Protein AF-A0A9D4SRY1-F1 (afdb_monomer)

pLDDT: mean 92.31, std 10.03, range [38.0, 98.56]

Structure (mmCIF, N/CA/C/O backbone):
data_AF-A0A9D4SRY1-F1
#
_entry.id   AF-A0A9D4SRY1-F1
#
loop_
_atom_site.group_PDB
_atom_site.id
_atom_site.type_symbol
_atom_site.label_atom_id
_atom_site.label_alt_id
_atom_site.label_comp_id
_atom_site.label_asym_id
_atom_site.label_entity_id
_atom_site.label_seq_id
_atom_site.pdbx_PDB_ins_code
_atom_site.Cartn_x
_atom_site.Cartn_y
_atom_site.Cartn_z
_atom_site.occupancy
_atom_site.B_iso_or_equiv
_atom_site.auth_seq_id
_atom_site.auth_comp_id
_atom_site.auth_asym_id
_atom_site.auth_atom_id
_atom_site.pdbx_PDB_model_num
ATOM 1 N N . MET A 1 1 ? -9.851 16.443 29.384 1.00 42.91 1 MET A N 1
ATOM 2 C CA . MET A 1 1 ? -9.747 15.102 28.778 1.00 42.91 1 MET A CA 1
ATOM 3 C C . MET A 1 1 ? -11.177 14.636 28.579 1.00 42.91 1 MET A C 1
ATOM 5 O O . MET A 1 1 ? -11.915 14.654 29.555 1.00 42.91 1 MET A O 1
ATOM 9 N N . TYR A 1 2 ? -11.606 14.396 27.342 1.00 38.00 2 TYR A N 1
ATOM 10 C CA . TYR A 1 2 ? -12.969 13.944 27.055 1.00 38.00 2 TYR A CA 1
ATOM 11 C C . TYR A 1 2 ? -12.927 12.429 26.876 1.00 38.00 2 TYR A C 1
ATOM 13 O O . TYR A 1 2 ? -12.150 11.941 26.061 1.00 38.00 2 TYR A O 1
ATOM 21 N N . GLU A 1 3 ? -13.719 11.701 27.656 1.00 45.12 3 GLU A N 1
ATOM 22 C CA . GLU A 1 3 ? -13.927 10.266 27.470 1.00 45.12 3 GLU A CA 1
ATOM 23 C C . GLU A 1 3 ? -15.243 10.063 26.722 1.00 45.12 3 GLU A C 1
ATOM 25 O O . GLU A 1 3 ? -16.289 10.572 27.128 1.00 45.12 3 GLU A O 1
ATOM 30 N N . VAL A 1 4 ? -15.180 9.340 25.607 1.00 50.31 4 VAL A N 1
ATOM 31 C CA . VAL A 1 4 ? -16.342 8.951 24.808 1.00 50.31 4 VAL A CA 1
ATOM 32 C C . VAL A 1 4 ? -16.564 7.459 25.027 1.00 50.31 4 VAL A C 1
ATOM 34 O O . VAL A 1 4 ? -15.622 6.673 24.942 1.00 50.31 4 VAL A O 1
ATOM 37 N N . TYR A 1 5 ? -17.805 7.071 25.321 1.00 49.44 5 TYR A N 1
ATOM 38 C CA . TYR A 1 5 ? -18.183 5.691 25.614 1.00 49.44 5 TYR A CA 1
ATOM 39 C C . TYR A 1 5 ? -19.139 5.167 24.540 1.00 49.44 5 TYR A C 1
ATOM 41 O O . TYR A 1 5 ? -20.135 5.817 24.225 1.00 49.44 5 TYR A O 1
ATOM 49 N N . ALA A 1 6 ? -18.866 3.973 24.017 1.00 58.41 6 ALA A N 1
ATOM 50 C CA . ALA A 1 6 ? -19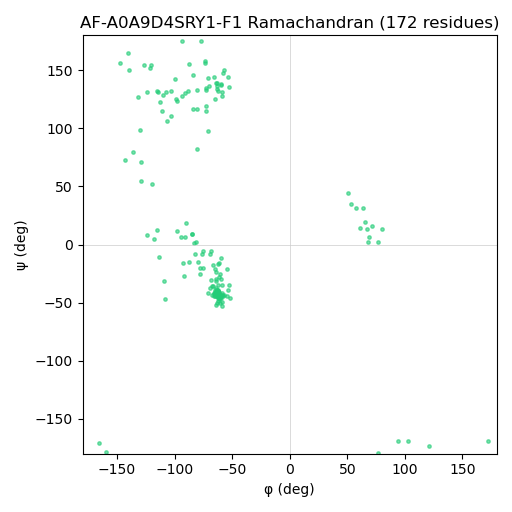.781 3.217 23.169 1.00 58.41 6 ALA A CA 1
ATOM 51 C C . ALA A 1 6 ? -20.189 1.930 23.901 1.00 58.41 6 ALA A C 1
ATOM 53 O O . ALA A 1 6 ? -19.339 1.216 24.432 1.00 58.41 6 ALA A O 1
ATOM 54 N N . THR A 1 7 ? -21.491 1.636 23.957 1.00 66.19 7 THR A N 1
ATOM 55 C CA . THR A 1 7 ? -22.024 0.405 24.581 1.00 66.19 7 THR A CA 1
ATOM 56 C C . THR A 1 7 ? -21.914 -0.814 23.673 1.00 66.19 7 THR A C 1
ATOM 58 O O . THR A 1 7 ? -22.072 -1.942 24.131 1.00 66.19 7 THR A O 1
ATOM 61 N N . ARG A 1 8 ? -21.663 -0.584 22.384 1.00 79.69 8 ARG A N 1
ATOM 62 C CA . ARG A 1 8 ? -21.424 -1.600 21.364 1.00 79.69 8 ARG A CA 1
ATOM 63 C C . ARG A 1 8 ? -20.122 -1.283 20.656 1.00 79.69 8 ARG A C 1
ATOM 65 O O . ARG A 1 8 ? -19.701 -0.129 20.613 1.00 79.69 8 ARG A O 1
ATOM 72 N N . GLU A 1 9 ? -19.504 -2.316 20.118 1.00 87.62 9 GLU A N 1
ATOM 73 C CA . GLU A 1 9 ? -18.295 -2.173 19.327 1.00 87.62 9 GLU A CA 1
ATOM 74 C C . GLU A 1 9 ? -18.554 -1.345 18.062 1.00 87.62 9 GLU A C 1
ATOM 76 O O . GLU A 1 9 ? -19.552 -1.541 17.364 1.00 87.62 9 GLU A O 1
ATOM 81 N N . VAL A 1 10 ? -17.661 -0.397 17.788 1.00 93.81 10 VAL A N 1
ATOM 82 C CA . VAL A 1 10 ? -17.681 0.442 16.590 1.00 93.81 10 VAL A CA 1
ATOM 83 C C . VAL A 1 10 ? -16.616 -0.062 15.625 1.00 93.81 10 VAL A C 1
ATOM 85 O O . VAL A 1 10 ? -15.466 -0.270 16.011 1.00 93.81 10 VAL A O 1
ATOM 88 N N . VAL A 1 11 ? -16.991 -0.221 14.357 1.00 96.25 11 VAL A N 1
ATOM 89 C CA . VAL A 1 11 ? -16.086 -0.636 13.281 1.00 96.25 11 VAL A CA 1
ATOM 90 C C . VAL A 1 11 ? -15.908 0.516 12.298 1.00 96.25 11 VAL A C 1
ATOM 92 O O . VAL A 1 11 ? -16.880 1.002 11.721 1.00 96.25 11 VAL A O 1
ATOM 95 N N . ILE A 1 12 ? -14.663 0.938 12.088 1.00 97.81 12 ILE A N 1
ATOM 96 C CA . ILE A 1 12 ? -14.276 1.861 11.019 1.00 97.81 12 ILE A CA 1
ATOM 97 C C . ILE A 1 12 ? -13.825 1.040 9.809 1.00 97.81 12 ILE A C 1
ATOM 99 O O . ILE A 1 12 ? -12.955 0.182 9.927 1.00 97.81 12 ILE A O 1
ATOM 103 N N . SER A 1 13 ? -14.401 1.325 8.641 1.00 98.00 13 SER A N 1
ATOM 104 C CA . SER A 1 13 ? -14.017 0.723 7.359 1.00 98.00 13 SER A CA 1
ATOM 105 C C . SER A 1 13 ? -14.122 1.779 6.254 1.00 98.00 13 SER A C 1
ATOM 107 O O . SER A 1 13 ? -15.073 1.815 5.476 1.00 98.00 13 SER A O 1
ATOM 109 N N . ALA A 1 14 ? -13.187 2.729 6.257 1.00 97.56 14 ALA A N 1
ATOM 110 C CA . ALA A 1 14 ? -13.137 3.859 5.323 1.00 97.56 14 ALA A CA 1
ATOM 111 C C . ALA A 1 14 ? -11.898 3.810 4.403 1.00 97.56 14 ALA A C 1
ATOM 113 O O . ALA A 1 14 ? -11.581 4.774 3.700 1.00 97.56 14 ALA A O 1
ATOM 114 N N . GLY A 1 15 ? -11.203 2.671 4.388 1.00 96.56 15 GLY A N 1
ATOM 115 C CA . GLY A 1 15 ? -10.039 2.410 3.554 1.00 96.56 15 GLY A CA 1
ATOM 116 C C . GLY A 1 15 ? -8.768 3.088 4.063 1.00 96.56 15 GLY A C 1
ATOM 117 O O . GLY A 1 15 ? -8.756 3.818 5.053 1.00 96.56 15 GLY A O 1
ATOM 118 N N . ALA A 1 16 ? -7.677 2.8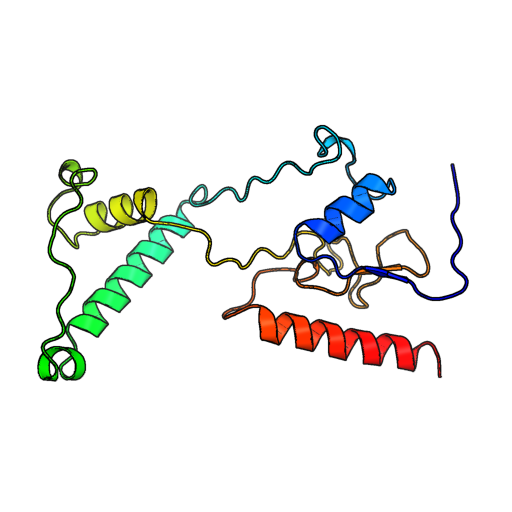84 3.325 1.00 96.75 16 ALA A N 1
ATOM 119 C CA . ALA A 1 16 ? -6.339 3.323 3.716 1.00 96.75 16 ALA A CA 1
ATOM 120 C C . ALA A 1 16 ? -6.164 4.840 3.894 1.00 96.75 16 ALA A C 1
ATOM 122 O O . ALA A 1 16 ? -5.184 5.270 4.486 1.00 96.75 16 ALA A O 1
ATOM 123 N N . ILE A 1 17 ? -7.084 5.665 3.401 1.00 95.50 17 ILE A N 1
ATOM 124 C CA . ILE A 1 17 ? -7.014 7.124 3.564 1.00 95.50 17 ILE A CA 1
ATOM 125 C C . ILE A 1 17 ? -8.085 7.606 4.545 1.00 95.50 17 ILE A C 1
ATOM 127 O O . ILE A 1 17 ? -7.786 8.378 5.454 1.00 95.50 17 ILE A O 1
ATOM 131 N N . GLY A 1 18 ? -9.326 7.135 4.395 1.00 96.44 18 GLY A N 1
ATOM 132 C CA . GLY A 1 18 ? -10.443 7.605 5.209 1.00 96.44 18 GLY A CA 1
ATOM 133 C C . GLY A 1 18 ? -10.354 7.164 6.669 1.00 96.44 18 GLY A C 1
ATOM 134 O O . GLY A 1 18 ? -10.663 7.948 7.561 1.00 96.44 18 GLY A O 1
ATOM 135 N N . SER A 1 19 ? -9.884 5.945 6.940 1.00 97.38 19 SER A N 1
ATOM 136 C CA . SER A 1 19 ? -9.783 5.421 8.308 1.00 97.38 19 SER A CA 1
ATOM 137 C C . SER A 1 19 ? -8.808 6.207 9.189 1.00 97.38 19 SER A C 1
ATOM 139 O O . SER A 1 19 ? -9.245 6.696 10.235 1.00 97.38 19 SER A O 1
ATOM 141 N N . PRO A 1 20 ? -7.539 6.444 8.788 1.00 95.81 20 PRO A N 1
ATOM 142 C CA . PRO A 1 20 ? -6.656 7.310 9.570 1.00 95.81 20 PRO A CA 1
ATOM 143 C C . PRO A 1 20 ? -7.183 8.749 9.658 1.00 95.81 20 PRO A C 1
ATOM 145 O O . PRO A 1 20 ? -7.046 9.378 10.704 1.00 95.81 20 PRO A O 1
ATOM 148 N N . GLN A 1 21 ? -7.836 9.275 8.612 1.00 95.69 21 GLN A N 1
ATOM 149 C CA . GLN A 1 21 ? -8.444 10.609 8.661 1.00 95.69 21 GLN A CA 1
ATOM 150 C C . GLN A 1 21 ? -9.537 10.702 9.734 1.00 95.69 21 GLN A C 1
ATOM 152 O O . GLN A 1 21 ? -9.530 11.645 10.523 1.00 95.69 21 GLN A O 1
ATOM 157 N N . LEU A 1 22 ? -10.454 9.732 9.797 1.00 95.44 22 LEU A N 1
ATOM 158 C CA . LEU A 1 22 ? -11.519 9.699 10.802 1.00 95.44 22 LEU A CA 1
ATOM 159 C C . LEU A 1 22 ? -10.958 9.613 12.222 1.00 95.44 22 LEU A C 1
ATOM 161 O O . LEU A 1 22 ? -11.448 10.313 13.110 1.00 95.44 22 LEU A O 1
ATOM 165 N N . LEU A 1 23 ? -9.912 8.808 12.433 1.00 95.12 23 LEU A N 1
ATOM 166 C CA . LEU A 1 23 ? -9.216 8.740 13.718 1.00 95.12 23 LEU A CA 1
ATOM 167 C C . LEU A 1 23 ? -8.614 10.102 14.092 1.00 95.12 23 LEU A C 1
ATOM 169 O O . LEU A 1 23 ? -8.906 10.620 15.172 1.00 95.12 23 LEU A O 1
ATOM 173 N N . MET A 1 24 ? -7.866 10.730 13.179 1.00 94.50 24 MET A N 1
ATOM 174 C CA . MET A 1 24 ? -7.231 12.032 13.416 1.00 94.50 24 MET A CA 1
ATOM 175 C C . MET A 1 24 ? -8.252 13.140 13.703 1.00 94.50 24 MET A C 1
ATOM 177 O O . MET A 1 24 ? -8.063 13.921 14.636 1.00 94.50 24 MET A O 1
ATOM 181 N N . LEU A 1 25 ? -9.359 13.185 12.953 1.00 93.31 25 LEU A N 1
ATOM 182 C CA . LEU A 1 25 ? -10.467 14.124 13.181 1.00 93.31 25 LEU A CA 1
ATOM 183 C C . LEU A 1 25 ? -11.170 13.893 14.526 1.00 93.31 25 LEU A C 1
ATOM 185 O O . LEU A 1 25 ? -11.754 14.821 15.081 1.00 93.31 25 LEU A O 1
ATOM 189 N N . SER A 1 26 ? -11.077 12.677 15.063 1.00 91.88 26 SER A N 1
ATOM 190 C CA . SER A 1 26 ? -11.618 12.293 16.370 1.00 91.88 26 SER A CA 1
ATOM 191 C C . SER A 1 26 ? -10.615 12.485 17.517 1.00 91.88 26 SER A C 1
ATOM 193 O O . SER A 1 26 ? -10.893 12.094 18.648 1.00 91.88 26 SER A O 1
ATOM 195 N N . GLY A 1 27 ? -9.446 13.081 17.251 1.00 90.75 27 GLY A N 1
ATOM 196 C CA . GLY A 1 27 ? -8.398 13.315 18.248 1.00 90.75 27 GLY A CA 1
ATOM 197 C C . GLY A 1 27 ? -7.521 12.096 18.552 1.00 90.75 27 GLY A C 1
ATOM 198 O O . GLY A 1 27 ? -6.785 12.114 19.538 1.00 90.75 27 GLY A O 1
ATOM 199 N N . ILE A 1 28 ? -7.581 11.049 17.724 1.00 91.56 28 ILE A N 1
ATOM 200 C CA . ILE A 1 28 ? -6.769 9.834 17.841 1.00 91.56 28 ILE A CA 1
ATOM 201 C C . ILE A 1 28 ? -5.646 9.903 16.797 1.00 91.56 28 ILE A C 1
ATOM 203 O O . ILE A 1 28 ? -5.892 9.811 15.597 1.00 91.56 28 ILE A O 1
ATOM 207 N N . GLY A 1 29 ? -4.401 10.064 17.251 1.00 88.62 29 GLY A N 1
ATOM 208 C CA . GLY A 1 29 ? -3.230 10.207 16.377 1.00 88.62 29 GLY A CA 1
ATOM 209 C C . GLY A 1 29 ? -2.848 11.667 16.062 1.00 88.62 29 GLY A C 1
ATOM 210 O O . GLY A 1 29 ? -3.318 12.601 16.720 1.00 88.62 29 GLY A O 1
ATOM 211 N N . PRO A 1 30 ? -1.938 11.891 15.097 1.00 86.31 30 PRO A N 1
ATOM 212 C CA . PRO A 1 30 ? -1.319 13.193 14.853 1.00 86.31 30 PRO A CA 1
ATOM 213 C C . PRO A 1 30 ? -2.223 14.131 14.033 1.00 86.31 30 PRO A C 1
ATOM 215 O O . PRO A 1 30 ? -2.037 14.327 12.840 1.00 86.31 30 PRO A O 1
ATOM 218 N N . TRP A 1 31 ? -3.170 14.805 14.689 1.00 81.62 31 TRP A N 1
ATOM 219 C CA . TRP A 1 31 ? -4.092 15.756 14.037 1.00 81.62 31 TRP A CA 1
ATOM 220 C C . TRP A 1 31 ? -3.413 16.881 13.228 1.00 81.62 31 TRP A C 1
ATOM 222 O O . TRP A 1 31 ? -4.049 17.481 12.365 1.00 81.62 31 TRP A O 1
ATOM 232 N N . ARG A 1 32 ? -2.135 17.184 13.502 1.00 80.94 32 ARG A N 1
ATOM 233 C CA . ARG A 1 32 ? -1.344 18.198 12.780 1.00 80.94 32 ARG A CA 1
ATOM 234 C C . ARG A 1 32 ? -1.065 17.827 11.324 1.00 80.94 32 ARG A C 1
ATOM 236 O O . ARG A 1 32 ? -0.752 18.717 10.540 1.00 80.94 32 ARG A O 1
ATOM 243 N N . ASP A 1 33 ? -1.216 16.555 10.976 1.00 81.88 33 ASP A N 1
ATOM 244 C CA . ASP A 1 33 ? -1.024 16.054 9.615 1.00 81.88 33 ASP A CA 1
ATOM 245 C C . ASP A 1 33 ? -2.269 16.293 8.732 1.00 81.88 33 ASP A C 1
ATOM 247 O O . ASP A 1 33 ? -2.296 15.937 7.551 1.00 81.88 33 ASP A O 1
ATOM 251 N N . LEU A 1 34 ? -3.303 16.936 9.292 1.00 84.12 34 LEU A N 1
ATOM 252 C CA . LEU A 1 34 ? -4.462 17.432 8.562 1.00 84.12 34 LEU A CA 1
ATOM 253 C C . LEU A 1 34 ? -4.246 18.880 8.101 1.00 84.12 34 LEU A C 1
ATOM 255 O O . LEU A 1 34 ? -3.966 19.777 8.896 1.00 84.12 34 LEU A O 1
ATOM 259 N N . GLN A 1 35 ? -4.502 19.140 6.822 1.00 82.94 35 GLN A N 1
ATOM 260 C CA . GLN A 1 35 ? -4.587 20.474 6.239 1.00 82.94 35 GLN A CA 1
ATOM 261 C C . GLN A 1 35 ? -6.041 20.761 5.855 1.00 82.94 35 GLN A C 1
ATOM 263 O O . GLN A 1 35 ? -6.602 20.104 4.983 1.00 82.94 35 GLN A O 1
ATOM 268 N N . ASN A 1 36 ? -6.678 21.741 6.507 1.00 85.94 36 ASN A N 1
ATOM 269 C CA . ASN A 1 36 ? -8.102 22.055 6.300 1.00 85.94 36 ASN A CA 1
ATOM 270 C C . ASN A 1 36 ? -9.014 20.812 6.407 1.00 85.94 36 ASN A C 1
ATOM 272 O O . ASN A 1 36 ? -9.893 20.606 5.573 1.00 85.94 36 ASN A O 1
ATOM 276 N N . LEU A 1 37 ? -8.783 19.975 7.428 1.00 87.00 37 LEU A N 1
ATOM 277 C CA . LEU A 1 37 ? -9.488 18.703 7.678 1.00 87.00 37 LEU A CA 1
ATOM 278 C C . LEU A 1 37 ? -9.227 17.587 6.648 1.00 87.00 37 LEU A C 1
ATOM 280 O O . LEU A 1 37 ? -9.781 16.496 6.786 1.00 87.00 37 LEU A O 1
ATOM 284 N N . GLN A 1 38 ? -8.378 17.819 5.646 1.00 89.56 38 GLN A N 1
ATOM 285 C CA . GLN A 1 38 ? -7.951 16.810 4.677 1.00 89.56 38 GLN A CA 1
ATOM 286 C C . GLN A 1 38 ? -6.574 16.254 5.051 1.00 89.56 38 GLN A C 1
ATOM 288 O O . GLN A 1 38 ? -5.725 17.016 5.514 1.00 89.56 38 GLN A O 1
ATOM 293 N N . PRO A 1 39 ? -6.318 14.953 4.858 1.00 89.75 39 PRO A N 1
ATOM 294 C CA . PRO A 1 39 ? -4.994 14.397 5.077 1.00 89.75 39 PRO A CA 1
ATOM 295 C C . PRO A 1 39 ? -4.036 14.876 3.985 1.00 89.75 39 PRO A C 1
ATOM 297 O O . PRO A 1 39 ? -4.399 14.961 2.809 1.00 89.75 39 PRO A O 1
ATOM 300 N N . ILE A 1 40 ? -2.787 15.134 4.360 1.00 90.81 40 ILE A N 1
ATOM 301 C CA . ILE A 1 40 ? -1.705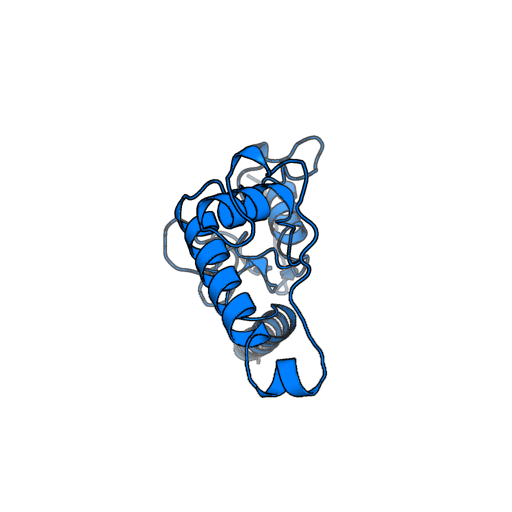 15.258 3.385 1.00 90.81 40 ILE A CA 1
ATOM 302 C C . ILE A 1 40 ? -1.390 13.851 2.863 1.00 90.81 40 ILE A C 1
ATOM 304 O O . ILE A 1 40 ? -1.012 12.969 3.632 1.00 90.81 40 ILE A O 1
ATOM 308 N N . ILE A 1 41 ? -1.553 13.632 1.556 1.00 91.31 41 ILE A N 1
ATOM 309 C CA . ILE A 1 41 ? -1.281 12.339 0.916 1.00 91.31 41 ILE A CA 1
ATOM 310 C C . ILE A 1 41 ? 0.012 12.452 0.118 1.00 91.31 41 ILE A C 1
ATOM 312 O O . ILE A 1 41 ? 0.041 13.041 -0.960 1.00 91.31 41 ILE A O 1
ATOM 316 N N . ASP A 1 42 ? 1.071 11.846 0.645 1.00 93.31 42 ASP A N 1
ATOM 317 C CA . ASP A 1 42 ? 2.358 11.726 -0.031 1.00 93.31 42 ASP A CA 1
ATOM 318 C C . ASP A 1 42 ? 2.829 10.261 0.008 1.00 93.31 42 ASP A C 1
ATOM 320 O O . ASP A 1 42 ? 3.359 9.810 1.025 1.00 93.31 42 ASP A O 1
ATOM 324 N N . PRO A 1 43 ? 2.628 9.494 -1.078 1.00 93.06 43 PRO A N 1
ATOM 325 C CA . PRO A 1 43 ? 3.003 8.084 -1.138 1.00 93.06 43 PRO A CA 1
ATOM 326 C C . PRO A 1 43 ? 4.513 7.858 -1.294 1.00 93.06 43 PRO A C 1
ATOM 328 O O . PRO A 1 43 ? 4.940 6.706 -1.289 1.00 93.06 43 PRO A O 1
ATOM 331 N N . LYS A 1 44 ? 5.322 8.917 -1.466 1.00 95.19 44 LYS A N 1
ATOM 332 C CA . LYS A 1 44 ? 6.785 8.828 -1.612 1.00 95.19 44 LYS A CA 1
ATOM 333 C C . LYS A 1 44 ? 7.248 7.858 -2.714 1.00 95.19 44 LYS A C 1
ATOM 335 O O . LYS A 1 44 ? 8.290 7.217 -2.570 1.00 95.19 44 LYS A O 1
ATOM 340 N N . TYR A 1 45 ? 6.499 7.759 -3.819 1.00 95.50 45 TYR A N 1
ATOM 341 C CA . TYR A 1 45 ? 6.828 6.852 -4.926 1.00 95.50 45 TYR A CA 1
ATOM 342 C C . TYR A 1 45 ? 8.267 7.047 -5.416 1.00 95.50 45 TYR A C 1
ATOM 344 O O . TYR A 1 45 ? 8.701 8.177 -5.636 1.00 95.50 45 TYR A O 1
ATOM 352 N N . LEU A 1 46 ? 8.971 5.933 -5.642 1.00 95.69 46 LEU A N 1
ATOM 353 C CA . LEU A 1 46 ? 10.314 5.884 -6.230 1.00 95.69 46 LEU A CA 1
ATOM 354 C C . LEU A 1 46 ? 11.397 6.624 -5.427 1.00 95.69 46 LEU A C 1
ATOM 356 O O . LEU A 1 46 ? 12.479 6.889 -5.952 1.00 95.69 46 LEU A O 1
ATOM 360 N N . THR A 1 47 ? 11.126 6.979 -4.169 1.00 96.12 47 THR A N 1
ATOM 361 C CA . THR A 1 47 ? 12.117 7.639 -3.307 1.00 96.12 47 THR A CA 1
ATOM 362 C C . THR A 1 47 ? 13.133 6.650 -2.745 1.00 96.12 47 THR A C 1
ATOM 364 O O . THR A 1 47 ? 14.261 7.046 -2.445 1.00 96.12 47 THR A O 1
ATOM 367 N N . HIS A 1 48 ? 12.772 5.367 -2.632 1.00 96.50 48 HIS A N 1
ATOM 368 C CA . HIS A 1 48 ? 13.704 4.325 -2.236 1.00 96.50 48 HIS A CA 1
ATOM 369 C C . HIS A 1 48 ? 14.407 3.756 -3.481 1.00 96.50 48 HIS A C 1
ATOM 371 O O . HIS A 1 48 ? 13.740 3.410 -4.458 1.00 96.50 48 HIS A O 1
ATOM 377 N N . PRO A 1 49 ? 15.746 3.602 -3.480 1.00 94.12 49 PRO A N 1
ATOM 378 C CA . PRO A 1 49 ? 16.484 3.149 -4.663 1.00 94.12 49 PRO A CA 1
ATOM 379 C C . PRO A 1 49 ? 16.067 1.755 -5.144 1.00 94.12 49 PRO A C 1
ATOM 381 O O . PRO A 1 49 ? 16.231 1.434 -6.321 1.00 94.12 49 PRO A O 1
ATOM 384 N N . ASP A 1 50 ? 15.533 0.921 -4.253 1.00 97.00 50 ASP A N 1
ATOM 385 C CA . ASP A 1 50 ? 15.092 -0.424 -4.618 1.00 97.00 50 ASP A CA 1
ATOM 386 C C . ASP A 1 50 ? 13.765 -0.438 -5.387 1.00 97.00 50 ASP A C 1
ATOM 388 O O . ASP A 1 50 ? 13.533 -1.390 -6.129 1.00 97.00 50 ASP A O 1
ATOM 392 N N . ASP A 1 51 ? 12.949 0.622 -5.313 1.00 96.31 51 ASP A N 1
ATOM 393 C CA . ASP A 1 51 ? 11.703 0.728 -6.085 1.00 96.31 51 ASP A CA 1
ATOM 394 C C . ASP A 1 51 ? 12.004 0.715 -7.588 1.00 96.31 51 ASP A C 1
ATOM 396 O O . ASP A 1 51 ? 11.432 -0.061 -8.357 1.00 96.31 51 ASP A O 1
ATOM 400 N N . VAL A 1 52 ? 12.967 1.545 -8.005 1.00 96.94 52 VAL A N 1
ATOM 401 C CA . VAL A 1 52 ? 13.390 1.646 -9.406 1.00 96.94 52 VAL A CA 1
ATOM 402 C C . VAL A 1 52 ? 14.080 0.359 -9.844 1.00 96.94 52 VAL A C 1
ATOM 404 O O . VAL A 1 52 ? 13.775 -0.157 -10.918 1.00 96.94 52 VAL A O 1
ATOM 407 N N . LYS A 1 53 ? 14.960 -0.213 -9.009 1.00 97.31 53 LYS A N 1
ATOM 408 C CA . LYS A 1 53 ? 15.630 -1.487 -9.326 1.00 97.31 53 LYS A CA 1
ATOM 409 C C . LYS A 1 53 ? 14.621 -2.612 -9.541 1.00 97.31 53 LYS A C 1
ATOM 411 O O . LYS A 1 53 ? 14.694 -3.305 -10.552 1.00 97.31 53 LYS A O 1
ATOM 416 N N . ALA A 1 54 ? 13.665 -2.778 -8.627 1.00 96.44 54 ALA A N 1
ATOM 417 C CA . ALA A 1 54 ? 12.643 -3.815 -8.725 1.00 96.44 54 ALA A CA 1
ATOM 418 C C . ALA A 1 54 ? 11.759 -3.623 -9.966 1.00 96.44 54 ALA A C 1
ATOM 420 O O . ALA A 1 54 ? 11.467 -4.591 -10.669 1.00 96.44 54 ALA A O 1
ATOM 421 N N . ALA A 1 55 ? 11.383 -2.381 -10.279 1.00 96.25 55 ALA A N 1
ATOM 422 C CA . ALA A 1 55 ? 10.606 -2.070 -11.473 1.00 96.25 55 ALA A CA 1
ATOM 423 C C . ALA A 1 55 ? 11.378 -2.367 -12.772 1.00 96.25 55 ALA A C 1
ATOM 425 O O . ALA A 1 55 ? 10.810 -2.941 -13.703 1.00 96.25 55 ALA A O 1
ATOM 426 N N . VAL A 1 56 ? 12.676 -2.049 -12.829 1.00 97.38 56 VAL A N 1
ATOM 427 C CA . VAL A 1 56 ? 13.545 -2.379 -13.972 1.00 97.38 56 VAL A CA 1
ATOM 428 C C . VAL A 1 56 ? 13.682 -3.897 -14.141 1.00 97.38 56 VAL A C 1
ATOM 430 O O . VAL A 1 56 ? 13.535 -4.401 -15.256 1.00 97.38 56 VAL A O 1
ATOM 433 N N . GLU A 1 57 ? 13.882 -4.652 -13.057 1.00 97.81 57 GLU A N 1
ATOM 434 C CA . GLU A 1 57 ? 13.903 -6.121 -13.114 1.00 97.81 57 GLU A CA 1
ATOM 435 C C . GLU A 1 57 ? 12.563 -6.699 -13.594 1.00 97.81 57 GLU A C 1
ATOM 437 O O . GLU A 1 57 ? 12.536 -7.579 -14.460 1.00 97.81 57 GLU A O 1
ATOM 442 N N . GLY A 1 58 ? 11.441 -6.160 -13.109 1.00 96.31 58 GLY A N 1
ATOM 443 C CA . GLY A 1 58 ? 10.103 -6.512 -13.589 1.00 96.31 58 GLY A CA 1
ATOM 444 C C . GLY A 1 58 ? 9.931 -6.245 -15.087 1.00 96.31 58 GLY A C 1
ATOM 445 O O . GLY A 1 58 ? 9.443 -7.108 -15.821 1.00 96.31 58 GLY A O 1
ATOM 446 N N . ALA A 1 59 ? 10.411 -5.098 -15.574 1.00 95.44 59 ALA A N 1
ATOM 447 C CA . ALA A 1 59 ? 10.385 -4.758 -16.993 1.00 95.44 59 ALA A CA 1
ATOM 448 C C . ALA A 1 59 ? 11.222 -5.734 -17.839 1.00 95.44 59 ALA A C 1
ATOM 450 O O . ALA A 1 59 ? 10.771 -6.156 -18.904 1.00 95.44 59 ALA A O 1
ATOM 451 N N . ARG A 1 60 ? 12.389 -6.191 -17.362 1.00 95.69 60 ARG A N 1
ATOM 452 C CA . ARG A 1 60 ? 13.164 -7.242 -18.055 1.00 95.69 60 ARG A CA 1
ATOM 453 C C . ARG A 1 60 ? 12.414 -8.557 -18.155 1.00 95.69 60 ARG A C 1
ATOM 455 O O . ARG A 1 60 ? 12.554 -9.264 -19.151 1.00 95.69 60 ARG A O 1
ATOM 462 N N . ILE A 1 61 ? 11.698 -8.939 -17.100 1.00 96.62 61 ILE A N 1
ATOM 463 C CA . ILE A 1 61 ? 10.892 -10.162 -17.103 1.00 96.62 61 ILE A CA 1
ATOM 464 C C . ILE A 1 61 ? 9.773 -10.020 -18.137 1.00 96.62 61 ILE A C 1
ATOM 466 O O . ILE A 1 61 ? 9.584 -10.928 -18.943 1.00 96.62 61 ILE A O 1
ATOM 470 N N . ALA A 1 62 ? 9.100 -8.867 -18.183 1.00 94.50 62 ALA A N 1
ATOM 471 C CA . ALA A 1 62 ? 8.073 -8.584 -19.180 1.00 94.50 62 ALA A CA 1
ATOM 472 C C . ALA A 1 62 ? 8.627 -8.628 -20.615 1.00 94.50 62 ALA A C 1
ATOM 474 O O . ALA A 1 62 ? 8.036 -9.275 -21.476 1.00 94.50 62 ALA A O 1
ATOM 475 N N . LEU A 1 63 ? 9.792 -8.024 -20.871 1.00 94.31 63 LEU A N 1
ATOM 476 C CA . LEU A 1 63 ? 10.450 -8.072 -22.182 1.00 94.31 63 LEU A CA 1
ATOM 477 C C . LEU A 1 63 ? 10.828 -9.506 -22.587 1.00 94.31 63 LEU A C 1
ATOM 479 O O . LEU A 1 63 ? 10.572 -9.908 -23.719 1.00 94.31 63 LEU A O 1
ATOM 483 N N . ARG A 1 64 ? 11.364 -10.309 -21.657 1.00 94.62 64 ARG A N 1
ATOM 484 C CA . ARG A 1 64 ? 11.655 -11.737 -21.892 1.00 94.62 64 ARG A CA 1
ATOM 485 C C . ARG A 1 64 ? 10.392 -12.552 -22.171 1.00 94.62 64 ARG A C 1
ATOM 487 O O . ARG A 1 64 ? 10.413 -13.428 -23.029 1.00 94.62 64 ARG A O 1
ATOM 494 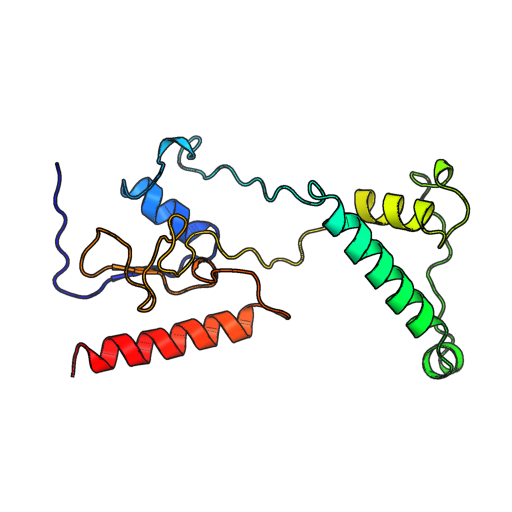N N . LEU A 1 65 ? 9.295 -12.267 -21.467 1.00 95.62 65 LEU A N 1
ATOM 495 C CA . LEU A 1 65 ? 8.002 -12.907 -21.705 1.00 95.62 65 LEU A CA 1
ATOM 496 C C . LEU A 1 65 ? 7.451 -12.549 -23.092 1.00 95.62 65 LEU A C 1
ATOM 498 O O . LEU A 1 65 ? 6.959 -13.430 -23.799 1.00 95.62 65 LEU A O 1
ATOM 502 N N . MET A 1 66 ? 7.572 -11.283 -23.495 1.00 94.56 66 MET A N 1
ATOM 503 C CA . MET A 1 66 ? 7.180 -10.802 -24.823 1.00 94.56 66 MET A CA 1
ATOM 504 C C . MET A 1 66 ? 8.005 -11.432 -25.949 1.00 94.56 66 MET A C 1
ATOM 506 O O . MET A 1 66 ? 7.475 -11.643 -27.033 1.00 94.56 66 MET A O 1
ATOM 510 N N . ASP A 1 67 ? 9.258 -11.804 -25.686 1.00 92.75 67 ASP A N 1
ATOM 511 C CA . ASP A 1 67 ? 10.100 -12.566 -26.616 1.00 92.75 67 ASP A CA 1
ATOM 512 C C . ASP A 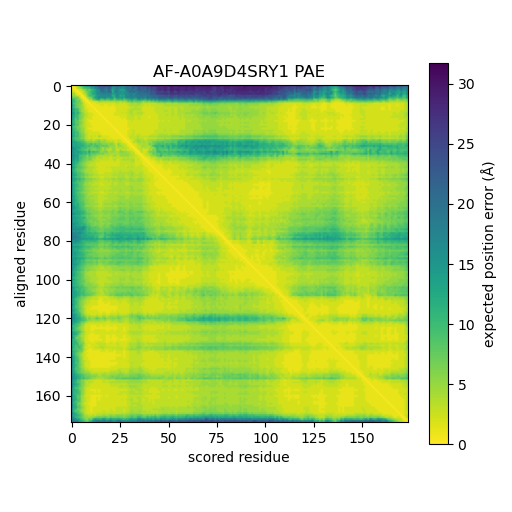1 67 ? 9.973 -14.096 -26.438 1.00 92.75 67 ASP A C 1
ATOM 514 O O . ASP A 1 67 ? 10.810 -14.887 -26.873 1.00 92.75 67 ASP A O 1
ATOM 518 N N . SER A 1 68 ? 8.919 -14.582 -25.788 1.00 96.38 68 SER A N 1
ATOM 519 C CA . SER A 1 68 ? 8.642 -16.020 -25.773 1.00 96.38 68 SER A CA 1
ATOM 520 C C . SER A 1 68 ? 8.105 -16.494 -27.129 1.00 96.38 68 SER A C 1
ATOM 522 O O . SER A 1 68 ? 7.506 -15.734 -27.892 1.00 96.38 68 SER A O 1
ATOM 524 N N . LYS A 1 69 ? 8.263 -17.793 -27.429 1.00 97.19 69 LYS A N 1
ATOM 525 C CA . LYS A 1 69 ? 7.688 -18.392 -28.646 1.00 97.19 69 LYS A CA 1
ATOM 526 C C . LYS A 1 69 ? 6.177 -18.144 -28.735 1.00 97.19 69 LYS A C 1
ATOM 528 O O . LYS A 1 69 ? 5.704 -17.746 -29.788 1.00 97.19 69 LYS A O 1
ATOM 533 N N . ALA A 1 70 ? 5.452 -18.322 -27.628 1.00 97.31 70 ALA A N 1
ATOM 534 C CA . ALA A 1 70 ? 4.003 -18.136 -27.580 1.00 97.31 70 ALA A CA 1
ATOM 535 C C . ALA A 1 70 ? 3.577 -16.714 -27.981 1.00 97.31 70 ALA A C 1
ATOM 537 O O . ALA A 1 70 ? 2.624 -16.553 -28.736 1.00 97.31 70 ALA A O 1
ATOM 538 N N . MET A 1 71 ? 4.309 -15.694 -27.524 1.00 97.62 71 MET A N 1
ATOM 539 C CA . MET A 1 71 ? 4.041 -14.303 -27.896 1.00 97.62 71 MET A CA 1
ATOM 540 C C . MET A 1 71 ? 4.401 -14.024 -29.361 1.00 97.62 71 MET A C 1
ATOM 542 O O . MET A 1 71 ? 3.617 -13.408 -30.083 1.00 97.62 71 MET A O 1
ATOM 546 N N . ARG A 1 72 ? 5.536 -14.541 -29.847 1.00 94.50 72 ARG A N 1
ATOM 547 C CA . ARG A 1 72 ? 5.917 -14.400 -31.262 1.00 94.50 72 ARG A CA 1
ATOM 548 C C . ARG A 1 72 ? 4.951 -15.098 -32.217 1.00 94.50 72 ARG A C 1
ATOM 550 O O . ARG A 1 72 ? 4.667 -14.555 -33.278 1.00 94.50 72 ARG A O 1
ATOM 557 N N . ASP A 1 73 ? 4.431 -16.266 -31.843 1.00 97.62 73 ASP A N 1
ATOM 558 C CA . ASP A 1 73 ? 3.489 -17.037 -32.664 1.00 97.62 73 ASP A CA 1
ATOM 559 C C . ASP A 1 73 ? 2.181 -16.265 -32.925 1.00 97.62 73 ASP A C 1
ATOM 561 O O . ASP A 1 73 ? 1.560 -16.457 -33.968 1.00 97.62 73 ASP A O 1
ATOM 565 N N . ILE A 1 74 ? 1.783 -15.366 -32.014 1.00 97.31 74 ILE A N 1
ATOM 566 C CA . ILE A 1 74 ? 0.621 -14.477 -32.186 1.00 97.31 74 ILE A CA 1
ATOM 567 C C . ILE A 1 74 ? 0.992 -13.097 -32.757 1.00 97.31 74 ILE A C 1
ATOM 569 O O . ILE A 1 74 ? 0.147 -12.207 -32.821 1.00 97.31 74 ILE A O 1
ATOM 573 N N . GLY A 1 75 ? 2.253 -12.896 -33.154 1.00 95.00 75 GLY A N 1
ATOM 574 C CA . GLY A 1 75 ? 2.753 -11.626 -33.685 1.00 95.00 75 GLY A CA 1
ATOM 575 C C . GLY A 1 75 ? 2.882 -10.509 -32.645 1.00 95.00 75 GLY A C 1
ATOM 576 O O . GLY A 1 75 ? 2.995 -9.341 -33.021 1.00 95.00 75 GLY A O 1
ATOM 577 N N . ALA A 1 76 ? 2.861 -10.832 -31.347 1.00 95.25 76 ALA A N 1
ATOM 578 C CA . ALA A 1 76 ? 3.058 -9.843 -30.298 1.00 95.25 76 ALA A CA 1
ATOM 579 C C . ALA A 1 76 ? 4.516 -9.365 -30.288 1.00 95.25 76 ALA A C 1
ATOM 581 O O . ALA A 1 76 ? 5.454 -10.156 -30.390 1.00 95.25 76 ALA A O 1
ATOM 582 N N . LYS A 1 77 ? 4.702 -8.052 -30.144 1.00 89.88 77 LYS A N 1
ATOM 583 C CA . LYS A 1 77 ? 6.014 -7.410 -30.056 1.00 89.88 77 LYS A CA 1
ATOM 584 C C . LYS A 1 77 ? 6.001 -6.298 -29.005 1.00 89.88 77 LYS A C 1
ATOM 586 O O . LYS A 1 77 ? 4.944 -5.698 -28.791 1.00 89.88 77 LYS A O 1
ATOM 591 N N . PRO A 1 78 ? 7.136 -6.013 -28.344 1.00 88.06 78 PRO A N 1
ATOM 592 C CA . PRO A 1 78 ? 7.256 -4.845 -27.481 1.00 88.06 78 PRO A CA 1
ATOM 593 C C . PRO A 1 78 ? 6.950 -3.549 -28.239 1.00 88.06 78 PRO A C 1
ATOM 595 O O . PRO A 1 78 ? 7.202 -3.446 -29.439 1.00 88.06 78 PRO A O 1
ATOM 598 N N . TRP A 1 79 ? 6.426 -2.558 -27.522 1.00 86.19 79 TRP A N 1
ATOM 599 C CA . TRP A 1 79 ? 6.165 -1.224 -28.058 1.00 86.19 79 TRP A CA 1
ATOM 600 C C . TRP A 1 79 ? 7.480 -0.474 -28.305 1.00 86.19 79 TRP A C 1
ATOM 602 O O . TRP A 1 79 ? 8.060 0.089 -27.385 1.00 86.19 79 TRP A O 1
ATOM 612 N N . ASP A 1 80 ? 7.962 -0.481 -29.542 1.00 87.88 80 ASP A N 1
ATOM 613 C CA . ASP A 1 80 ? 9.299 -0.037 -29.960 1.00 87.88 80 ASP A CA 1
ATOM 614 C C . ASP A 1 80 ? 9.426 1.472 -30.228 1.00 87.88 80 ASP A C 1
ATOM 616 O O . ASP A 1 80 ? 10.467 1.930 -30.699 1.00 87.88 80 ASP A O 1
ATOM 620 N N . ILE A 1 81 ? 8.401 2.263 -29.896 1.00 90.62 81 ILE A N 1
ATOM 621 C CA . ILE A 1 81 ? 8.455 3.720 -30.034 1.00 90.62 81 ILE A CA 1
ATOM 622 C C . ILE A 1 81 ? 9.140 4.313 -28.794 1.00 90.62 81 ILE A C 1
ATOM 624 O O . ILE A 1 81 ? 8.598 4.182 -27.689 1.00 90.62 81 ILE A O 1
ATOM 628 N N . PRO A 1 82 ? 10.308 4.968 -28.945 1.00 91.06 82 PRO A N 1
ATOM 629 C CA . PRO A 1 82 ? 11.013 5.560 -27.823 1.00 91.06 82 PRO A CA 1
ATOM 630 C C . PRO A 1 82 ? 10.211 6.712 -27.210 1.00 91.06 82 PRO A C 1
ATOM 632 O O . PRO A 1 82 ? 9.548 7.489 -27.898 1.00 91.06 82 PRO A O 1
ATOM 635 N N . LEU A 1 83 ? 10.303 6.839 -25.891 1.00 93.50 83 LEU A N 1
ATOM 636 C CA . LEU A 1 83 ? 9.803 7.978 -25.148 1.00 93.50 83 LEU A CA 1
ATOM 637 C C . LEU A 1 83 ? 10.838 9.096 -25.268 1.00 93.50 83 LEU A C 1
ATOM 639 O O . LEU A 1 83 ? 11.952 8.956 -24.763 1.00 93.50 83 LEU A O 1
ATOM 643 N N . ALA A 1 84 ? 10.455 10.208 -25.896 1.00 94.56 84 ALA A N 1
ATOM 644 C CA . ALA A 1 84 ? 11.353 11.334 -26.164 1.00 94.56 84 ALA A CA 1
ATOM 645 C C . ALA A 1 84 ? 12.087 11.836 -24.903 1.00 94.56 84 ALA A C 1
ATOM 647 O O . ALA A 1 84 ? 13.262 12.191 -24.956 1.00 94.56 84 ALA A O 1
ATOM 648 N N . SER A 1 85 ? 11.434 11.802 -23.734 1.00 95.62 85 SER A N 1
ATOM 649 C CA . SER A 1 85 ? 12.046 12.218 -22.464 1.00 95.62 85 SER A CA 1
ATOM 650 C C . SER A 1 85 ? 13.144 11.278 -21.949 1.00 95.62 85 SER A C 1
ATOM 652 O O . SER A 1 85 ? 13.824 11.638 -20.993 1.00 95.62 85 SER A O 1
ATOM 654 N N . CYS A 1 86 ? 13.340 10.112 -22.572 1.00 96.94 86 CYS A N 1
ATOM 655 C CA . CYS A 1 86 ? 14.326 9.101 -22.189 1.00 96.94 86 CYS A CA 1
ATOM 656 C C . CYS A 1 86 ? 15.389 8.820 -23.257 1.00 96.94 86 CYS A C 1
ATOM 658 O O . CYS A 1 86 ? 16.235 7.958 -23.040 1.00 96.94 86 CYS A O 1
ATOM 660 N N . GLU A 1 87 ? 15.410 9.543 -24.380 1.00 94.62 87 GLU A N 1
ATOM 661 C CA . GLU A 1 87 ? 16.417 9.339 -25.439 1.00 94.62 87 GLU A CA 1
ATOM 662 C C . GLU A 1 87 ? 17.856 9.526 -24.933 1.00 94.62 87 GLU A C 1
ATOM 664 O O . GLU A 1 87 ? 18.770 8.804 -25.330 1.00 94.62 87 GLU A O 1
ATOM 669 N N . TRP A 1 88 ? 18.055 10.451 -23.989 1.00 95.00 88 TRP A N 1
ATOM 670 C CA . TRP A 1 88 ? 19.348 10.692 -23.344 1.00 95.00 88 TRP A CA 1
ATOM 671 C C . TRP A 1 88 ? 19.835 9.503 -22.503 1.00 95.00 88 TRP A C 1
ATOM 673 O O . TRP A 1 88 ? 21.030 9.396 -22.231 1.00 95.00 88 TRP A O 1
ATOM 683 N N . ALA A 1 89 ? 18.929 8.615 -22.083 1.00 96.56 89 ALA A N 1
ATOM 684 C CA . ALA A 1 89 ? 19.238 7.473 -21.232 1.00 96.56 89 ALA A CA 1
ATOM 685 C C . ALA A 1 89 ? 19.776 6.267 -22.025 1.00 96.56 89 ALA A C 1
ATOM 687 O O . ALA A 1 89 ? 20.082 5.234 -21.428 1.00 96.56 89 ALA A O 1
ATOM 688 N N . GLY A 1 90 ? 19.933 6.391 -23.347 1.00 95.44 90 GLY A N 1
ATOM 689 C CA . GLY A 1 90 ? 20.517 5.373 -24.219 1.00 95.44 90 GLY A CA 1
ATOM 690 C C . GLY A 1 90 ? 19.481 4.578 -25.022 1.00 95.44 90 GLY A C 1
ATOM 691 O O . GLY A 1 90 ? 18.312 4.958 -25.084 1.00 95.44 90 GLY A O 1
ATOM 692 N N . PRO A 1 91 ? 19.904 3.479 -25.679 1.00 94.81 91 PRO A N 1
ATOM 693 C CA . PRO A 1 91 ? 19.019 2.665 -26.508 1.00 94.81 91 PRO A CA 1
ATOM 694 C C . PRO A 1 91 ? 17.816 2.125 -25.730 1.00 94.81 91 PRO A C 1
ATOM 696 O O . PRO A 1 91 ? 17.930 1.799 -24.543 1.00 94.81 91 PRO A O 1
ATOM 699 N N . ILE A 1 92 ? 16.679 1.970 -26.418 1.00 94.31 92 ILE A N 1
ATOM 700 C CA . ILE A 1 92 ? 15.474 1.384 -25.823 1.00 94.31 92 ILE A CA 1
ATOM 701 C C . ILE A 1 92 ? 15.791 0.014 -25.212 1.00 94.31 92 ILE A C 1
ATOM 703 O O . ILE A 1 92 ? 16.606 -0.746 -25.736 1.00 94.31 92 ILE A O 1
ATOM 707 N N . TRP A 1 93 ? 15.144 -0.289 -24.089 1.00 93.31 93 TRP A N 1
ATOM 708 C CA . TRP A 1 93 ? 15.279 -1.559 -23.357 1.00 93.31 93 TRP A CA 1
ATOM 709 C C . TRP A 1 93 ? 16.618 -1.818 -22.663 1.00 93.31 93 TRP A C 1
ATOM 711 O O . TRP A 1 93 ? 16.791 -2.881 -22.068 1.00 93.31 93 TRP A O 1
ATOM 721 N N . THR A 1 94 ? 17.528 -0.847 -22.651 1.00 95.62 94 THR A N 1
ATOM 722 C CA . THR A 1 94 ? 18.663 -0.852 -21.716 1.00 95.62 94 THR A CA 1
ATOM 723 C C . THR A 1 94 ? 18.210 -0.519 -20.293 1.00 95.62 94 THR A C 1
ATOM 725 O O . THR A 1 94 ? 17.180 0.122 -20.094 1.00 95.62 94 THR A O 1
ATOM 728 N N . ASP A 1 95 ? 18.988 -0.919 -19.287 1.00 96.81 95 ASP A N 1
ATOM 729 C CA . ASP A 1 95 ? 18.735 -0.637 -17.865 1.00 96.81 95 ASP A CA 1
ATOM 730 C C . ASP A 1 95 ? 18.495 0.846 -17.590 1.00 96.81 95 ASP A C 1
ATOM 732 O O . ASP A 1 95 ? 17.554 1.209 -16.889 1.00 96.81 95 ASP A O 1
ATOM 736 N N . SER A 1 96 ? 19.343 1.701 -18.162 1.00 97.06 96 SER A N 1
ATOM 737 C CA . SER A 1 96 ? 19.270 3.151 -18.013 1.00 97.06 96 SER A CA 1
ATOM 738 C C . SER A 1 96 ? 18.001 3.715 -18.646 1.00 97.06 96 SER A C 1
ATOM 740 O O . SER A 1 96 ? 17.322 4.540 -18.033 1.00 97.06 96 SER A O 1
ATOM 742 N N . TYR A 1 97 ? 17.626 3.220 -19.827 1.00 97.12 97 TYR A N 1
ATOM 743 C CA . TYR A 1 97 ? 16.377 3.602 -20.475 1.00 97.12 97 TYR A CA 1
ATOM 744 C C . TYR A 1 97 ? 15.151 3.131 -19.678 1.00 97.12 97 TYR A C 1
ATOM 746 O O . TYR A 1 97 ? 14.223 3.906 -19.460 1.00 97.12 97 TYR A O 1
ATOM 754 N N . LEU A 1 98 ? 15.151 1.885 -19.192 1.00 96.56 98 LEU A N 1
ATOM 755 C CA . LEU A 1 98 ? 14.076 1.339 -18.360 1.00 96.56 98 LEU A CA 1
ATOM 756 C C . LEU A 1 98 ? 13.934 2.106 -17.041 1.00 96.56 98 LEU A C 1
ATOM 758 O O . LEU A 1 98 ? 12.813 2.389 -16.629 1.00 96.56 98 LEU A O 1
ATOM 762 N N . ALA A 1 99 ? 15.040 2.495 -16.404 1.00 97.19 99 ALA A N 1
ATOM 763 C CA . ALA A 1 99 ? 15.007 3.318 -15.198 1.00 97.19 99 ALA A CA 1
ATOM 764 C C . ALA A 1 99 ? 14.362 4.687 -15.468 1.00 97.19 99 ALA A C 1
ATOM 766 O O . ALA A 1 99 ? 13.487 5.116 -14.716 1.00 97.19 99 ALA A O 1
ATOM 767 N N . CYS A 1 100 ? 14.721 5.343 -16.577 1.00 97.19 100 CYS A N 1
ATOM 768 C CA . CYS A 1 100 ? 14.061 6.578 -17.007 1.00 97.19 100 CYS A CA 1
ATOM 769 C C . CYS A 1 100 ? 12.560 6.361 -17.258 1.00 97.19 100 CYS A C 1
ATOM 771 O O . CYS A 1 100 ? 11.726 7.137 -16.787 1.00 97.19 100 CYS A O 1
ATOM 773 N N . LEU A 1 101 ? 12.201 5.267 -17.934 1.00 95.62 101 LEU A N 1
ATOM 774 C CA . LEU A 1 101 ? 10.813 4.917 -18.218 1.00 95.62 101 LEU A CA 1
ATOM 775 C C . LEU A 1 101 ? 9.991 4.764 -16.933 1.00 95.62 101 LEU A C 1
ATOM 777 O O . LEU A 1 101 ? 8.886 5.294 -16.851 1.00 95.62 101 LEU A O 1
ATOM 781 N N . VAL A 1 102 ? 10.541 4.094 -15.914 1.00 96.00 102 VAL A N 1
ATOM 782 C CA . VAL A 1 102 ? 9.902 3.937 -14.599 1.00 96.00 102 VAL A CA 1
ATOM 783 C C . VAL A 1 102 ? 9.608 5.301 -13.974 1.00 96.00 102 VAL A C 1
ATOM 785 O O . VAL A 1 102 ? 8.489 5.519 -13.520 1.00 96.00 102 VAL A O 1
ATOM 788 N N . HIS A 1 103 ? 10.546 6.248 -14.016 1.00 95.00 103 HIS A N 1
ATOM 789 C CA . HIS A 1 103 ? 10.321 7.590 -13.467 1.00 95.00 103 HIS A CA 1
ATOM 790 C C . HIS A 1 103 ? 9.219 8.382 -14.183 1.00 95.00 103 HIS A C 1
ATOM 792 O O . HIS A 1 103 ? 8.545 9.187 -13.543 1.00 95.00 103 HIS A O 1
ATOM 798 N N . HIS A 1 104 ? 9.015 8.163 -15.483 1.00 94.38 104 HIS A N 1
ATOM 799 C CA . HIS A 1 104 ? 8.002 8.886 -16.257 1.00 94.38 104 HIS A CA 1
ATOM 800 C C . HIS A 1 104 ? 6.639 8.192 -16.321 1.00 94.38 104 HIS A C 1
ATOM 802 O O . HIS A 1 104 ? 5.628 8.865 -16.509 1.00 94.38 104 HIS A O 1
ATOM 808 N N . MET A 1 105 ? 6.601 6.863 -16.211 1.00 91.31 105 MET A N 1
ATOM 809 C CA . MET A 1 105 ? 5.392 6.069 -16.460 1.00 91.31 105 MET A CA 1
ATOM 810 C C . MET A 1 105 ? 4.829 5.379 -15.217 1.00 91.31 105 MET A C 1
ATOM 812 O O . MET A 1 105 ? 3.709 4.855 -15.269 1.00 91.31 105 MET A O 1
ATOM 816 N N . ALA A 1 106 ? 5.570 5.357 -14.104 1.00 92.38 106 ALA A N 1
ATOM 817 C CA . ALA A 1 106 ? 5.045 4.832 -12.853 1.00 92.38 106 ALA A CA 1
ATOM 818 C C . ALA A 1 106 ? 3.799 5.619 -12.432 1.00 92.38 106 ALA A C 1
ATOM 820 O O . ALA A 1 106 ? 3.775 6.847 -12.398 1.00 92.38 106 ALA A O 1
ATOM 821 N N . HIS A 1 107 ? 2.755 4.877 -12.093 1.00 91.56 107 HIS A N 1
ATOM 822 C CA . HIS A 1 107 ? 1.491 5.398 -11.604 1.00 91.56 107 HIS A CA 1
ATOM 823 C C . HIS A 1 107 ? 0.991 4.491 -10.485 1.00 91.56 107 HIS A C 1
ATOM 825 O O . HIS A 1 107 ? 1.474 3.373 -10.294 1.00 91.56 107 HIS A O 1
ATOM 831 N N . THR A 1 108 ? 0.017 4.981 -9.724 1.00 89.88 108 THR A N 1
ATOM 832 C CA . THR A 1 108 ? -0.595 4.172 -8.675 1.00 89.88 108 THR A CA 1
ATOM 833 C C . THR A 1 108 ? -1.302 2.955 -9.268 1.00 89.88 108 THR A C 1
ATOM 835 O O . THR A 1 108 ? -2.013 3.055 -10.265 1.00 89.88 108 THR A O 1
ATOM 838 N N . THR A 1 109 ? -1.160 1.806 -8.614 1.00 88.94 109 THR A N 1
ATOM 839 C CA . THR A 1 109 ? -1.961 0.609 -8.911 1.00 88.94 109 THR A CA 1
ATOM 840 C C . THR A 1 109 ? -3.301 0.617 -8.172 1.00 88.94 109 THR A C 1
ATOM 842 O O . THR A 1 109 ? -3.999 -0.390 -8.186 1.00 88.94 109 THR A O 1
ATOM 845 N N . TRP A 1 110 ? -3.661 1.737 -7.528 1.00 91.81 110 TRP A N 1
ATOM 846 C CA . TRP A 1 110 ? -4.894 1.915 -6.752 1.00 91.81 110 TRP A CA 1
ATOM 847 C C . TRP A 1 110 ? -4.995 1.006 -5.517 1.00 91.81 110 TRP A C 1
ATOM 849 O O . TRP A 1 110 ? -6.086 0.636 -5.092 1.00 91.81 110 TRP A O 1
ATOM 859 N N . HIS A 1 111 ? -3.848 0.683 -4.910 1.00 95.62 111 HIS A N 1
ATOM 860 C CA . HIS A 1 111 ? -3.737 -0.187 -3.732 1.00 95.62 111 HIS A CA 1
ATOM 861 C C . HIS A 1 111 ? -3.104 0.500 -2.499 1.00 95.62 111 HIS A C 1
ATOM 863 O O . HIS A 1 111 ? -2.143 -0.029 -1.933 1.00 95.62 111 HIS A O 1
ATOM 869 N N . PRO A 1 112 ? -3.587 1.677 -2.050 1.00 95.94 112 PRO A N 1
ATOM 870 C CA . PRO A 1 112 ? -3.124 2.238 -0.785 1.00 95.94 112 PRO A CA 1
ATOM 871 C C . PRO A 1 112 ? -3.528 1.316 0.378 1.00 95.94 112 PRO A C 1
ATOM 873 O O . PRO A 1 112 ? -4.632 0.770 0.402 1.00 95.94 112 PRO A O 1
ATOM 876 N N . CYS A 1 113 ? -2.626 1.139 1.339 1.00 97.31 113 CYS A N 1
ATOM 877 C CA . CYS A 1 113 ? -2.790 0.277 2.512 1.00 97.31 113 CYS A CA 1
ATOM 878 C C . CYS A 1 113 ? -1.805 0.691 3.616 1.00 97.31 113 CYS A C 1
ATOM 880 O O . CYS A 1 113 ? -1.032 1.632 3.438 1.00 97.31 113 CYS A O 1
ATOM 882 N N . CYS A 1 114 ? -1.816 -0.027 4.738 1.00 97.19 114 CYS A N 1
ATOM 883 C CA . CYS A 1 114 ? -0.804 0.070 5.799 1.00 97.19 114 CYS A CA 1
ATOM 884 C C . CYS A 1 114 ? -0.713 1.396 6.566 1.00 97.19 114 CYS A C 1
ATOM 886 O O . CYS A 1 114 ? 0.302 1.680 7.197 1.00 97.19 114 CYS A O 1
ATOM 888 N N . THR A 1 115 ? -1.757 2.218 6.529 1.00 96.62 115 THR A N 1
ATOM 889 C CA . THR A 1 115 ? -1.801 3.521 7.210 1.00 96.62 115 THR A CA 1
ATOM 890 C C . THR A 1 115 ? -2.290 3.453 8.658 1.00 96.62 115 THR A C 1
ATOM 892 O O . THR A 1 115 ? -2.080 4.395 9.418 1.00 96.62 115 THR A O 1
ATOM 895 N N . CYS A 1 116 ? -2.906 2.342 9.065 1.00 97.38 116 CYS A N 1
ATOM 896 C CA . CYS A 1 116 ? -3.270 2.035 10.448 1.00 97.38 116 CYS A CA 1
ATOM 897 C C . CYS A 1 116 ? -2.757 0.636 10.830 1.00 97.38 116 CYS A C 1
ATOM 899 O O . CYS A 1 116 ? -3.558 -0.207 11.229 1.00 97.38 116 CYS A O 1
ATOM 901 N N . PRO A 1 117 ? -1.451 0.353 10.672 1.00 97.81 117 PRO A N 1
ATOM 902 C CA . PRO A 1 117 ? -0.936 -1.010 10.639 1.00 97.81 117 PRO 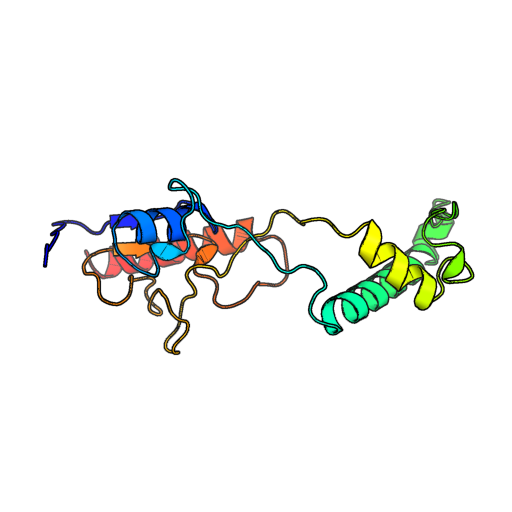A CA 1
ATOM 903 C C . PRO A 1 117 ? -1.237 -1.772 11.933 1.00 97.81 117 PRO A C 1
ATOM 905 O O . PRO A 1 117 ? -1.083 -1.252 13.040 1.00 97.81 117 PRO A O 1
ATOM 908 N N . MET A 1 118 ? -1.643 -3.027 11.773 1.00 98.31 118 MET A N 1
ATOM 909 C CA . MET A 1 118 ? -1.798 -3.996 12.848 1.00 98.31 118 MET A CA 1
ATOM 910 C C . MET A 1 118 ? -0.431 -4.449 13.354 1.00 98.31 118 MET A C 1
ATOM 912 O O . MET A 1 118 ? 0.436 -4.813 12.557 1.00 98.31 118 MET A O 1
ATOM 916 N N . GLY A 1 119 ? -0.239 -4.509 14.669 1.00 96.94 119 GLY A N 1
ATOM 917 C CA . GLY A 1 119 ? 0.984 -5.079 15.222 1.00 96.94 119 GLY A CA 1
ATOM 918 C C . GLY A 1 119 ? 1.148 -4.908 16.724 1.00 96.94 119 GLY A C 1
ATOM 919 O O . GLY A 1 119 ? 0.234 -4.520 17.443 1.00 96.94 119 GLY A O 1
ATOM 920 N N . SER A 1 120 ? 2.356 -5.217 17.183 1.00 94.44 120 SER A N 1
ATOM 921 C CA . SER A 1 120 ? 2.805 -5.037 18.568 1.00 94.44 120 SER A CA 1
ATOM 922 C C . SER A 1 120 ? 4.069 -4.174 18.663 1.00 94.44 120 SER A C 1
ATOM 924 O O . SER A 1 120 ? 4.699 -4.118 19.717 1.00 94.44 120 SER A O 1
ATOM 926 N N . ASP A 1 121 ? 4.490 -3.569 17.548 1.00 93.44 121 ASP A N 1
ATOM 927 C CA . ASP A 1 121 ? 5.647 -2.677 17.474 1.00 93.44 121 ASP A CA 1
ATOM 928 C C . ASP A 1 121 ? 5.225 -1.206 17.650 1.00 93.44 121 ASP A C 1
ATOM 930 O O . ASP A 1 121 ? 4.042 -0.879 17.736 1.00 93.44 121 ASP A O 1
ATOM 934 N N . GLY A 1 122 ? 6.199 -0.295 17.701 1.00 92.38 122 GLY A N 1
ATOM 935 C CA . GLY A 1 122 ? 5.931 1.135 17.880 1.00 92.38 122 GLY A CA 1
ATOM 936 C C . GLY A 1 122 ? 5.238 1.829 16.698 1.00 92.38 122 GLY A C 1
ATOM 937 O O . GLY A 1 122 ? 4.916 3.007 16.819 1.00 92.38 122 GLY A O 1
ATOM 938 N N . ARG A 1 123 ? 5.027 1.148 15.561 1.00 94.44 123 ARG A N 1
ATOM 939 C CA . ARG A 1 123 ? 4.265 1.688 14.422 1.00 94.44 123 ARG A CA 1
ATOM 940 C C . ARG A 1 123 ? 2.792 1.300 14.477 1.00 94.44 123 ARG A C 1
ATOM 942 O O . ARG A 1 123 ? 2.008 1.887 13.735 1.00 94.44 123 ARG A O 1
ATOM 949 N N . ALA A 1 124 ? 2.435 0.306 15.287 1.00 97.31 124 ALA A N 1
ATOM 950 C CA . ALA A 1 124 ? 1.087 -0.229 15.336 1.00 97.31 124 ALA A CA 1
ATOM 951 C C . ALA A 1 124 ? 0.061 0.850 15.716 1.00 97.31 124 ALA A C 1
ATOM 953 O O . ALA A 1 124 ? 0.282 1.659 16.617 1.00 97.31 124 ALA A O 1
ATOM 954 N N . VAL A 1 125 ? -1.077 0.835 15.026 1.00 97.62 125 VAL A N 1
ATOM 955 C CA . VAL A 1 125 ? -2.259 1.658 15.338 1.00 97.62 125 VAL A CA 1
ATOM 956 C C . VAL A 1 125 ? -3.382 0.787 15.892 1.00 97.62 125 VAL A C 1
ATOM 958 O O . VAL A 1 125 ? -4.148 1.236 16.748 1.00 97.62 125 VAL A O 1
ATOM 961 N N . VAL A 1 126 ? -3.453 -0.465 15.437 1.00 98.25 126 VAL A N 1
ATOM 962 C CA . VAL A 1 126 ? -4.351 -1.485 15.977 1.00 98.25 126 VAL A CA 1
ATOM 963 C C . VAL A 1 126 ? -3.562 -2.693 16.480 1.00 98.25 126 VAL A C 1
ATOM 965 O O . VAL A 1 126 ? -2.467 -2.982 15.991 1.00 98.25 126 VAL A O 1
ATOM 968 N N . ASP A 1 127 ? -4.111 -3.400 17.461 1.00 97.44 127 ASP A N 1
ATOM 969 C CA . ASP A 1 127 ? -3.558 -4.666 17.948 1.00 97.44 127 ASP A CA 1
ATOM 970 C C . ASP A 1 127 ? -3.870 -5.839 16.986 1.00 97.44 127 ASP A C 1
ATOM 972 O O . ASP A 1 127 ? -4.597 -5.653 16.006 1.00 97.44 127 ASP A O 1
ATOM 976 N N . PRO A 1 128 ? -3.348 -7.062 17.227 1.00 97.12 128 PRO A N 1
ATOM 977 C CA . PRO A 1 128 ? -3.648 -8.243 16.406 1.00 97.12 128 PRO A CA 1
ATOM 978 C C . PRO A 1 128 ? -5.128 -8.654 16.329 1.00 97.12 128 PRO A C 1
ATOM 980 O O . PRO A 1 128 ? -5.484 -9.495 15.504 1.00 97.12 128 PRO A O 1
ATOM 983 N N . GLU A 1 129 ? -5.987 -8.088 17.177 1.00 96.50 129 GLU A N 1
ATOM 984 C CA . GLU A 1 129 ? -7.440 -8.246 17.125 1.00 96.50 129 GLU A CA 1
ATOM 985 C C . GLU A 1 129 ? -8.114 -7.060 16.413 1.00 96.50 129 GLU A C 1
ATOM 987 O O . GLU A 1 129 ? -9.334 -6.940 16.419 1.00 96.50 129 GLU A O 1
ATOM 992 N N . LEU A 1 130 ? -7.353 -6.190 15.745 1.00 98.12 130 LEU A N 1
ATOM 993 C CA . LEU A 1 130 ? -7.833 -5.012 15.018 1.00 98.12 130 LEU A CA 1
ATOM 994 C C . LEU A 1 130 ? -8.418 -3.909 15.915 1.00 98.12 130 LEU A C 1
ATOM 996 O O . LEU A 1 130 ? -9.052 -2.979 15.406 1.00 98.12 130 LEU A O 1
ATOM 1000 N N . LYS A 1 131 ? -8.202 -3.973 17.235 1.00 96.69 131 LYS A N 1
ATOM 1001 C CA . LYS A 1 131 ? -8.664 -2.957 18.190 1.00 96.69 131 LYS A CA 1
ATOM 1002 C C . LYS A 1 131 ? -7.716 -1.768 18.181 1.00 96.69 131 LYS A C 1
ATOM 1004 O O . LYS A 1 131 ? -6.499 -1.933 18.240 1.00 96.69 131 LYS A O 1
ATOM 1009 N N . VAL A 1 132 ? -8.272 -0.560 18.120 1.00 97.12 132 VAL A N 1
ATOM 1010 C CA . VAL A 1 132 ? -7.495 0.686 18.134 1.00 97.12 132 VAL A CA 1
ATOM 1011 C C . VAL A 1 132 ? -6.785 0.836 19.474 1.00 97.12 132 VAL A C 1
ATOM 1013 O O . VAL A 1 132 ? -7.409 0.817 20.536 1.00 97.12 132 VAL A O 1
ATOM 1016 N N . LEU A 1 133 ? -5.467 1.015 19.430 1.00 95.00 133 LEU A N 1
ATOM 1017 C CA . LEU A 1 133 ? -4.658 1.119 20.637 1.00 95.00 133 LEU A CA 1
ATOM 1018 C C . LEU A 1 133 ? -5.068 2.341 21.470 1.00 95.00 133 LEU A C 1
ATOM 1020 O O . LEU A 1 133 ? -5.204 3.454 20.965 1.00 95.00 133 LEU A O 1
ATOM 1024 N N . GLY A 1 134 ? -5.260 2.129 22.773 1.00 92.00 134 GLY A N 1
ATOM 1025 C CA . GLY A 1 134 ? -5.650 3.185 23.712 1.00 92.00 134 GLY A CA 1
ATOM 1026 C C . GLY A 1 134 ? -7.125 3.601 23.651 1.00 92.00 134 GLY A C 1
ATOM 1027 O O . GLY A 1 134 ? -7.523 4.480 24.413 1.00 92.00 134 GLY A O 1
ATOM 1028 N N . VAL A 1 135 ? -7.950 2.967 22.808 1.00 92.62 135 VAL A N 1
ATOM 1029 C CA . VAL A 1 135 ? -9.383 3.267 22.675 1.00 92.62 135 VAL A CA 1
ATOM 1030 C C . VAL A 1 135 ? -10.200 2.000 22.903 1.00 92.62 135 VAL A C 1
ATOM 1032 O O . VAL A 1 135 ? -9.919 0.944 22.346 1.00 92.62 135 VAL A O 1
ATOM 1035 N N . ARG A 1 136 ? -11.228 2.083 23.750 1.00 90.38 136 ARG A N 1
ATOM 1036 C CA . ARG A 1 136 ? -12.109 0.940 24.030 1.00 90.38 136 ARG A CA 1
ATOM 1037 C C . ARG A 1 136 ? -13.200 0.826 22.967 1.00 90.38 136 ARG A C 1
ATOM 1039 O O . ARG A 1 136 ? -13.708 1.842 22.502 1.00 90.38 136 ARG A O 1
ATOM 1046 N N . SER A 1 137 ? -13.596 -0.408 22.655 1.00 91.06 137 SER A N 1
ATOM 1047 C CA . SER A 1 137 ? -14.745 -0.717 21.788 1.00 91.06 137 SER A CA 1
ATOM 1048 C C . SER A 1 137 ? -14.667 -0.105 20.379 1.00 91.06 137 SER A C 1
ATOM 1050 O O . SER A 1 137 ? -15.700 0.228 19.800 1.00 91.06 137 SER A O 1
ATOM 1052 N N . LEU A 1 138 ? -13.458 0.054 19.829 1.00 94.94 138 LEU A N 1
ATOM 1053 C CA . LEU A 1 138 ? -13.227 0.596 18.490 1.00 94.94 138 LEU A CA 1
ATOM 1054 C C . LEU A 1 138 ? -12.259 -0.297 17.710 1.00 94.94 138 LEU A C 1
ATOM 1056 O O . LEU A 1 138 ? -11.149 -0.553 18.178 1.00 94.94 138 LEU A O 1
ATOM 1060 N N . ARG A 1 139 ? -12.654 -0.712 16.504 1.00 97.69 139 ARG A N 1
ATOM 1061 C CA . ARG A 1 139 ? -11.794 -1.419 15.545 1.00 97.69 139 ARG A CA 1
ATOM 1062 C C . ARG A 1 139 ? -11.657 -0.660 14.236 1.00 97.69 139 ARG A C 1
ATOM 1064 O O . ARG A 1 139 ? -12.567 0.065 13.833 1.00 97.69 139 ARG A O 1
ATOM 1071 N N . VAL A 1 140 ? -10.551 -0.899 13.539 1.00 98.50 140 VAL A N 1
ATOM 1072 C CA . VAL A 1 140 ? -10.408 -0.566 12.114 1.00 98.50 140 VAL A CA 1
ATOM 1073 C C . VAL A 1 140 ? -10.375 -1.872 11.331 1.00 98.50 140 VAL A C 1
ATOM 1075 O O . VAL A 1 140 ? -9.630 -2.781 11.674 1.00 98.50 140 VAL A O 1
ATOM 1078 N N . VAL A 1 141 ? -11.207 -1.994 10.301 1.00 98.56 141 VAL A N 1
ATOM 1079 C CA . VAL A 1 141 ? -11.377 -3.229 9.527 1.00 98.56 141 VAL A CA 1
ATOM 1080 C C . VAL A 1 141 ? -11.413 -2.878 8.042 1.00 98.56 141 VAL A C 1
ATOM 1082 O O . VAL A 1 141 ? -12.472 -2.755 7.429 1.00 98.56 141 VAL A O 1
ATOM 1085 N N . ASP A 1 142 ? -10.232 -2.665 7.466 1.00 98.50 142 ASP A N 1
ATOM 1086 C CA . ASP A 1 142 ? -10.010 -2.466 6.030 1.00 98.50 142 ASP A CA 1
ATOM 1087 C C . ASP A 1 142 ? -8.510 -2.607 5.690 1.00 98.50 142 ASP A C 1
ATOM 1089 O O . ASP A 1 142 ? -7.705 -2.998 6.531 1.00 98.50 142 ASP A O 1
ATOM 1093 N N . ALA A 1 143 ? -8.104 -2.280 4.459 1.00 98.12 143 ALA A N 1
ATOM 1094 C CA . ALA A 1 143 ? -6.713 -2.390 4.011 1.00 98.12 143 ALA A CA 1
ATOM 1095 C C . ALA A 1 143 ? -5.697 -1.513 4.775 1.00 98.12 143 ALA A C 1
ATOM 1097 O O . ALA A 1 143 ? -4.491 -1.758 4.685 1.00 98.12 143 ALA A O 1
ATOM 1098 N N . SER A 1 144 ? -6.138 -0.500 5.527 1.00 98.25 144 SER A N 1
ATOM 1099 C CA . SER A 1 144 ? -5.253 0.322 6.363 1.00 98.25 144 SER A CA 1
ATOM 1100 C C . SER A 1 144 ? -4.520 -0.508 7.418 1.00 98.25 144 SER A C 1
ATOM 1102 O O . SER A 1 144 ? -3.390 -0.164 7.755 1.00 98.25 144 SER A O 1
ATOM 1104 N N . VAL A 1 145 ? -5.114 -1.612 7.888 1.00 98.50 145 VAL A N 1
ATOM 1105 C CA . VAL A 1 145 ? -4.558 -2.420 8.987 1.00 98.50 145 VAL A CA 1
ATOM 1106 C C . VAL A 1 145 ? -3.489 -3.409 8.561 1.00 98.50 145 VAL A C 1
ATOM 1108 O O . VAL A 1 145 ? -2.836 -4.013 9.407 1.00 98.50 145 VAL A O 1
ATOM 1111 N N . MET A 1 146 ? -3.271 -3.583 7.259 1.00 97.88 146 MET A N 1
ATOM 1112 C CA . MET A 1 146 ? -2.186 -4.433 6.779 1.00 97.88 146 MET A CA 1
ATOM 1113 C C . MET A 1 146 ? -0.844 -3.889 7.314 1.00 97.88 146 MET A C 1
ATOM 1115 O O . MET A 1 146 ? -0.576 -2.706 7.157 1.00 97.88 146 MET A O 1
ATOM 1119 N N . PRO A 1 147 ? 0.016 -4.689 7.966 1.00 96.88 147 PRO A N 1
ATOM 1120 C CA . PRO A 1 147 ? 1.301 -4.187 8.471 1.00 96.88 147 PRO A CA 1
ATOM 1121 C C . PRO A 1 147 ? 2.281 -3.838 7.343 1.00 96.88 147 PRO A C 1
ATOM 1123 O O . PRO A 1 147 ? 3.135 -2.959 7.494 1.00 96.88 147 PRO A O 1
ATOM 1126 N N . THR A 1 148 ? 2.158 -4.557 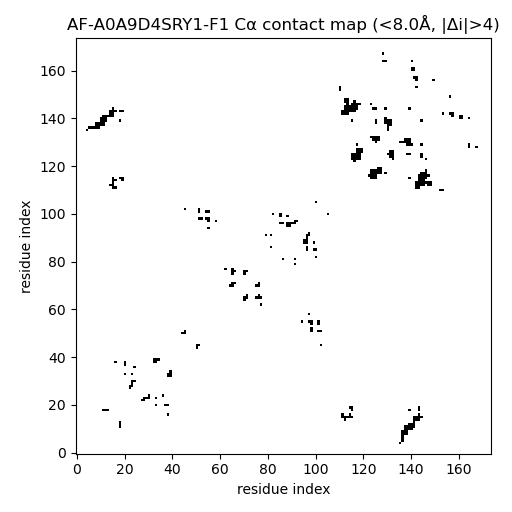6.228 1.00 95.44 148 THR A N 1
ATOM 1127 C CA . THR A 1 148 ? 2.888 -4.395 4.973 1.00 95.44 148 THR A CA 1
ATOM 1128 C C . THR A 1 148 ? 1.970 -4.794 3.817 1.00 95.44 148 THR A C 1
ATOM 1130 O O . THR A 1 148 ? 1.019 -5.559 4.004 1.00 95.44 148 THR A O 1
ATOM 1133 N N . ILE A 1 149 ? 2.246 -4.285 2.614 1.00 94.06 149 ILE A N 1
ATOM 1134 C CA . ILE A 1 149 ? 1.471 -4.651 1.427 1.00 94.06 149 ILE A CA 1
ATOM 1135 C C . ILE A 1 149 ? 1.634 -6.146 1.127 1.00 94.06 149 ILE A C 1
ATOM 1137 O O . ILE A 1 149 ? 2.739 -6.692 1.178 1.00 94.06 149 ILE A O 1
ATOM 1141 N N . VAL A 1 150 ? 0.527 -6.812 0.809 1.00 92.06 150 VAL A N 1
ATOM 1142 C CA . VAL A 1 150 ? 0.532 -8.219 0.393 1.00 92.06 150 VAL A CA 1
ATOM 1143 C C . VAL A 1 150 ? 0.754 -8.342 -1.113 1.00 92.06 150 VAL A C 1
ATOM 1145 O O . VAL A 1 150 ? 0.447 -7.435 -1.884 1.00 92.06 150 VAL A O 1
ATOM 1148 N N . THR A 1 151 ? 1.276 -9.483 -1.558 1.00 91.06 151 THR A N 1
ATOM 1149 C CA . THR A 1 151 ? 1.449 -9.754 -2.989 1.00 91.06 151 THR A CA 1
ATOM 1150 C C . THR A 1 151 ? 0.095 -10.030 -3.649 1.00 91.06 151 THR A C 1
ATOM 1152 O O . THR A 1 151 ? -0.542 -11.039 -3.357 1.00 91.06 151 THR A O 1
ATOM 1155 N N . GLY A 1 152 ? -0.330 -9.152 -4.562 1.00 89.75 152 GLY A N 1
ATOM 1156 C CA . GLY A 1 152 ? -1.565 -9.293 -5.343 1.00 89.75 152 GLY A CA 1
ATOM 1157 C C . GLY A 1 152 ? -2.544 -8.132 -5.151 1.00 89.75 152 GLY A C 1
ATOM 1158 O O . GLY A 1 152 ? -2.232 -7.128 -4.515 1.00 89.75 152 GLY A O 1
ATOM 1159 N N . ASN A 1 153 ? -3.739 -8.257 -5.728 1.00 94.50 153 ASN A N 1
ATOM 1160 C CA . ASN A 1 153 ? -4.790 -7.245 -5.609 1.00 94.50 153 ASN A CA 1
ATOM 1161 C C . ASN A 1 153 ? -5.408 -7.252 -4.205 1.00 94.50 153 ASN A C 1
ATOM 1163 O O . ASN A 1 153 ? -5.812 -8.302 -3.707 1.00 94.50 153 ASN A O 1
ATOM 1167 N N . LEU A 1 154 ? -5.561 -6.070 -3.599 1.00 95.69 154 LEU A N 1
ATOM 1168 C CA . LEU A 1 154 ? -5.943 -5.948 -2.183 1.00 95.69 154 LEU A CA 1
ATOM 1169 C C . LEU A 1 154 ? -7.422 -6.211 -1.881 1.00 95.69 154 LEU A C 1
ATOM 1171 O O . LEU A 1 154 ? -7.781 -6.319 -0.710 1.00 95.69 154 LEU A O 1
ATOM 1175 N N . ASN A 1 155 ? -8.277 -6.354 -2.896 1.00 95.56 155 ASN A N 1
ATOM 1176 C CA . ASN A 1 155 ? -9.705 -6.593 -2.683 1.00 95.56 155 ASN A CA 1
ATOM 1177 C C . ASN A 1 155 ? -9.958 -7.879 -1.874 1.00 95.56 155 ASN A C 1
ATOM 1179 O O . ASN A 1 155 ? -10.598 -7.840 -0.826 1.00 95.56 155 ASN A O 1
ATOM 1183 N N . VAL A 1 156 ? -9.385 -9.006 -2.314 1.00 96.44 156 VAL A N 1
ATOM 1184 C CA . VAL A 1 156 ? -9.552 -10.301 -1.631 1.00 96.44 156 VAL A CA 1
ATOM 1185 C C . VAL A 1 156 ? -8.955 -10.279 -0.215 1.00 96.44 156 VAL A C 1
ATOM 1187 O O . VAL A 1 156 ? -9.681 -10.605 0.722 1.00 96.44 156 VAL A O 1
ATOM 1190 N N . PRO A 1 157 ? -7.701 -9.832 -0.001 1.00 96.50 157 PRO A N 1
ATOM 1191 C CA . PRO A 1 157 ? -7.152 -9.652 1.343 1.00 96.50 157 PRO A CA 1
ATOM 1192 C C . PRO A 1 157 ? -8.019 -8.778 2.260 1.00 96.50 157 PRO A C 1
ATOM 1194 O O . PRO A 1 157 ? -8.181 -9.100 3.432 1.00 96.50 157 PRO A O 1
ATOM 1197 N N . THR A 1 158 ? -8.622 -7.706 1.738 1.00 97.75 158 THR A N 1
ATOM 1198 C CA . THR A 1 158 ? -9.510 -6.831 2.524 1.00 97.75 158 THR A CA 1
ATOM 1199 C C . THR A 1 158 ? -10.780 -7.562 2.956 1.00 97.75 158 THR A C 1
ATO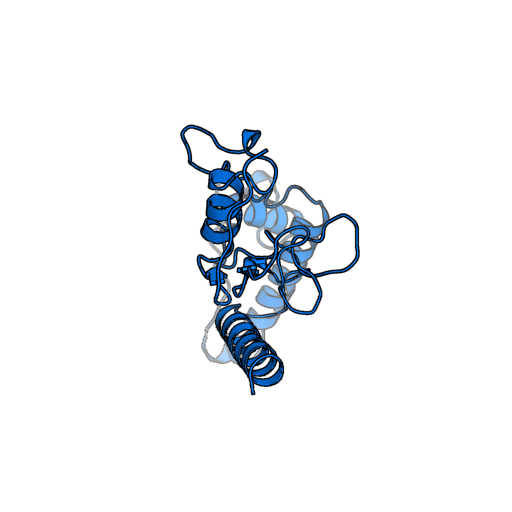M 1201 O O . THR A 1 158 ? -11.174 -7.470 4.116 1.00 97.75 158 THR A O 1
ATOM 1204 N N . MET A 1 159 ? -11.390 -8.347 2.063 1.00 98.19 159 MET A N 1
ATOM 1205 C CA . MET A 1 159 ? -12.542 -9.189 2.406 1.00 98.19 159 MET A CA 1
ATOM 1206 C C . MET A 1 159 ? -12.179 -10.255 3.447 1.00 98.19 159 MET A C 1
ATOM 1208 O O . MET A 1 159 ? -12.952 -10.497 4.367 1.00 98.19 159 MET A O 1
ATOM 1212 N N . MET A 1 160 ? -10.991 -10.859 3.348 1.00 97.88 160 MET A N 1
ATOM 1213 C CA . MET A 1 160 ? -10.512 -11.830 4.339 1.00 97.88 160 MET A CA 1
ATOM 1214 C C . MET A 1 160 ? -10.312 -11.198 5.722 1.00 97.88 160 MET A C 1
ATOM 1216 O O . MET A 1 160 ? -10.661 -11.813 6.727 1.00 97.88 160 MET A O 1
ATOM 1220 N N . ILE A 1 161 ? -9.778 -9.972 5.780 1.00 98.12 161 ILE A N 1
ATOM 1221 C CA . ILE A 1 161 ? -9.665 -9.200 7.028 1.00 98.12 161 ILE A CA 1
ATOM 1222 C C . ILE A 1 161 ? -11.057 -8.951 7.620 1.00 98.12 161 ILE A C 1
ATOM 1224 O O . ILE A 1 161 ? -11.250 -9.165 8.814 1.00 98.12 161 ILE A O 1
ATOM 1228 N N . ALA A 1 162 ? -12.029 -8.554 6.794 1.00 98.31 162 ALA A N 1
ATOM 1229 C CA . ALA A 1 162 ? -13.400 -8.314 7.241 1.00 98.31 162 ALA A CA 1
ATOM 1230 C C . ALA A 1 162 ? -14.070 -9.581 7.795 1.00 98.31 162 ALA A C 1
ATOM 1232 O O . ALA A 1 162 ? -14.652 -9.538 8.878 1.00 98.31 162 ALA A O 1
ATOM 1233 N N . GLU A 1 163 ? -13.929 -10.716 7.107 1.00 98.50 163 GLU A N 1
ATOM 1234 C CA . GLU A 1 163 ? -14.456 -12.005 7.567 1.00 98.50 163 GLU A CA 1
ATOM 1235 C C . GLU A 1 163 ? -13.822 -12.419 8.901 1.00 98.50 163 GLU A C 1
ATOM 1237 O O . GLU A 1 163 ? -14.509 -12.817 9.844 1.00 98.50 163 GLU A O 1
ATOM 1242 N N . LYS A 1 164 ? -12.498 -12.257 9.020 1.00 98.19 164 LYS A N 1
ATOM 1243 C CA . LYS A 1 164 ? -11.787 -12.582 10.255 1.00 98.19 164 LYS A CA 1
ATOM 1244 C C . LYS A 1 164 ? -12.206 -11.678 11.414 1.00 98.19 164 LYS A C 1
ATOM 1246 O O . LYS A 1 164 ? -12.348 -12.160 12.537 1.00 98.19 164 LYS A O 1
ATOM 1251 N N . ALA A 1 165 ? -12.425 -10.393 11.146 1.00 97.69 165 ALA A N 1
ATOM 1252 C CA . ALA A 1 165 ? -12.931 -9.451 12.133 1.00 97.69 165 ALA A CA 1
ATOM 1253 C C . ALA A 1 165 ? -14.332 -9.850 12.610 1.00 97.69 165 ALA A C 1
ATOM 1255 O O . ALA A 1 165 ? -14.568 -9.896 13.813 1.00 97.69 165 ALA A O 1
ATOM 1256 N N . ALA A 1 166 ? -15.241 -10.206 11.696 1.00 96.44 166 ALA A N 1
ATOM 1257 C CA . ALA A 1 166 ? -16.585 -10.659 12.051 1.00 96.44 166 ALA A CA 1
ATOM 1258 C C . ALA A 1 166 ? -16.546 -11.879 12.987 1.00 96.44 166 ALA A C 1
ATOM 1260 O O . ALA A 1 166 ? -17.241 -11.903 14.003 1.00 96.44 166 ALA A O 1
ATOM 1261 N N . GLU A 1 167 ? -15.676 -12.853 12.704 1.00 96.81 167 GLU A N 1
ATOM 1262 C CA . GLU A 1 167 ? -15.455 -14.006 13.580 1.00 96.81 167 GLU A CA 1
ATOM 1263 C C . GLU A 1 167 ? -14.969 -13.594 14.984 1.00 96.81 167 GLU A C 1
ATOM 1265 O O . GLU A 1 167 ? -15.476 -14.107 15.982 1.00 96.81 167 GLU A O 1
ATOM 1270 N N . MET A 1 168 ? -13.998 -12.680 15.081 1.00 95.44 168 MET A N 1
ATOM 1271 C CA . MET A 1 168 ? -13.485 -12.181 16.368 1.00 95.44 168 MET A CA 1
ATOM 1272 C C . MET A 1 168 ? -14.589 -11.498 17.185 1.00 95.44 168 MET A C 1
ATOM 1274 O O . MET A 1 168 ? -14.761 -11.802 18.364 1.00 95.44 168 MET A O 1
ATOM 1278 N N . ILE A 1 169 ? -15.381 -10.637 16.541 1.00 93.69 169 ILE A N 1
ATOM 1279 C CA . ILE A 1 169 ? -16.476 -9.889 17.172 1.00 93.69 169 ILE A CA 1
ATOM 1280 C C . ILE A 1 169 ? -17.550 -10.841 17.716 1.00 93.69 169 ILE A C 1
ATOM 1282 O O . ILE A 1 169 ? -18.008 -10.669 18.847 1.00 93.69 169 ILE A O 1
ATOM 1286 N N . LEU A 1 170 ? -17.933 -11.863 16.941 1.00 91.44 170 LEU A N 1
ATOM 1287 C CA . LEU A 1 170 ? -18.919 -12.868 17.356 1.00 91.44 170 LEU A CA 1
ATOM 1288 C C . LEU A 1 170 ? -18.418 -13.738 18.515 1.00 91.44 170 LEU A C 1
ATOM 1290 O O . LEU A 1 170 ? -19.194 -14.095 19.393 1.00 91.44 170 LEU A O 1
ATOM 1294 N N . ARG A 1 171 ? -17.122 -14.070 18.554 1.00 90.69 171 ARG A N 1
ATOM 1295 C CA . ARG A 1 171 ? -16.532 -14.836 19.667 1.00 90.69 171 ARG A CA 1
ATOM 1296 C C . ARG A 1 171 ? -16.520 -14.052 20.980 1.00 90.69 171 ARG A C 1
ATOM 1298 O O . ARG A 1 171 ? -16.675 -14.651 22.039 1.00 90.69 171 ARG A O 1
ATOM 1305 N N . GLU A 1 172 ? -16.314 -12.739 20.914 1.00 86.38 172 GLU A N 1
ATOM 1306 C CA . GLU A 1 172 ? -16.324 -11.853 22.085 1.00 86.38 172 GLU A CA 1
ATOM 1307 C C . GLU A 1 172 ? -17.747 -11.523 22.573 1.00 86.38 172 GLU A C 1
ATOM 1309 O O . GLU A 1 172 ? -17.920 -11.154 23.734 1.00 86.38 172 GLU A O 1
ATOM 1314 N N . ASN A 1 173 ? -18.761 -11.692 21.715 1.00 78.19 173 ASN A N 1
ATOM 1315 C CA . ASN A 1 173 ? -20.171 -11.410 22.001 1.00 78.19 173 ASN A CA 1
ATOM 1316 C C . ASN A 1 173 ? -21.071 -12.613 21.626 1.00 78.19 173 ASN A C 1
ATOM 1318 O O . ASN A 1 173 ? -21.789 -12.528 20.625 1.00 78.19 173 ASN A O 1
ATOM 1322 N N . PRO A 1 174 ? -21.005 -13.727 22.383 1.00 58.94 174 PRO A N 1
ATOM 1323 C CA . PRO A 1 174 ? -21.756 -14.952 22.096 1.00 58.94 174 PRO A CA 1
ATOM 1324 C C . PRO A 1 174 ? -23.280 -14.811 22.230 1.00 58.94 174 PRO A C 1
ATOM 1326 O O . PRO A 1 174 ? -23.748 -13.972 23.036 1.00 58.94 174 PRO A O 1
#

Solvent-accessible surface area (backbone atoms only — not comparable to full-atom values): 10396 Å² total; per-residue (Å²): 136,88,85,86,86,66,99,55,79,43,78,43,66,51,38,35,62,45,38,53,44,54,35,22,76,70,70,47,70,72,48,81,57,41,57,95,87,37,70,72,85,76,87,63,80,72,72,49,76,61,51,49,52,53,51,36,54,50,49,53,52,51,53,54,54,41,68,30,68,74,30,46,76,74,69,47,70,77,86,81,74,78,58,80,96,29,57,89,44,46,62,83,85,36,70,53,17,37,43,45,46,48,75,75,65,66,72,84,88,84,71,73,49,40,60,36,14,36,39,89,58,97,76,39,42,12,32,91,83,30,37,32,68,99,48,82,54,36,32,54,54,37,41,13,33,33,70,58,90,70,96,72,74,60,66,61,60,28,51,52,50,42,54,52,47,53,54,54,54,45,69,78,57,120

Nearest PDB structures (foldseek):
  3ljp-assembly2_B  TM=8.199E-01  e=6.789E-07  Arthrobacter globiformis
  8b7s-assembly1_A  TM=7.890E-01  e=1.321E-06  Novosphingobium sp. B 225
  2jbv-assembly2_B  TM=8.345E-01  e=1.321E-06  Arthrobacter globiformis
  8il5-assembly1_B  TM=8.793E-01  e=2.890E-04  Phanerodontia chrysosporium
  3t37-assembly1_A  TM=7.580E-01  e=9.149E-05  Mesorhizobium loti

Radius of gyration: 21.93 Å; Cα contacts (8 Å, |Δi|>4): 203; chains: 1; bounding box: 42×40×62 Å

Secondary structure (DSSP, 8-state):
------SS-EEE--HHHHHHHHHHHTT-S-GGGEETTEEP----TT-SHHHHHHHHHHHHHHHHHHTSHHHHHTT-----PPPGGGGGG-STTSHHHHHHHHHHH----S----SS-BSSSTT-SB-TT-BBTT-TTEEE-SGGG-SS--SS-THHHHHHHHHHHHHHHHHH--

InterPro domains:
  IPR000172 Glucose-methanol-choline oxidoreductase, N-terminal [PF00732] (4-33)
  IPR000172 Glucose-methanol-choline oxidoreductase, N-terminal [PS00624] (15-29)
  IPR007867 Glucose-methanol-choline oxidoreductase, C-terminal [PF05199] (37-162)
  IPR012132 Glucose-methanol-choline oxidoreductase [PTHR11552] (38-172)
  IPR036188 FAD/NAD(P)-binding domain superfamily [G3DSA:3.50.50.60] (1-40)
  IPR036188 FAD/NAD(P)-binding domain superfamily [G3DSA:3.50.50.60] (111-169)
  IPR036188 FAD/NAD(P)-binding domain superfamily [SSF51905] (3-172)

Sequence (174 aa):
MYEVYATREVVISAGAIGSPQLLMLSGIGPWRDLQNLQPIIDPKYLTHPDDVKAAVEGARIALRLMDSKAMRDIGAKPWDIPLASCEWAGPIWTDSYLACLVHHMAHTTWHPCCTCPMGSDGRAVVDPELKVLGVRSLRVVDASVMPTIVTGNLNVPTMMIAEKAAEMILRENP

Organism: Rhipicephalus sanguineus (NCBI:txid34632)

Mean predicted aligned error: 5.17 Å

Foldseek 3Di:
DDDDDDPAFDEAEPAQQVRVLVCLVVVHPDVVCDDVSHHDDDPCQCVDVVNLVVQLVVVVVVQVVCPDPVNVVVVRDPPLDQDPQQVVQDHPSDSSSSSSCCVVPDDDPPQRAQQQAEDDDPSHQAHPLQHGPPHPSYGYQARNHHNDDDPDDCPVVSVVSVVSNVVSSVV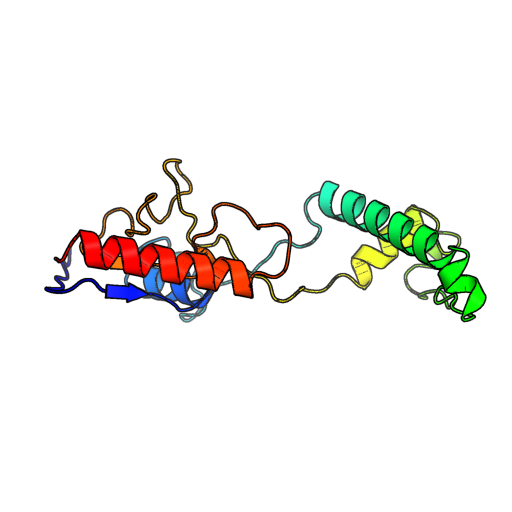VPD